Protein AF-A0A958Y464-F1 (afdb_monomer)

Sequence (89 aa):
MKFIYYNLIFLLVTLTSCSNASQPNDPVPEHETFKIQSKQVGEERIINVWTPSSYKSSSDSLPVMYMADGGIKEDFPHIANTLAKLIKE

Radius of gyration: 22.74 Å; Cα contacts (8 Å, |Δi|>4): 61; chains: 1; bounding box: 39×27×75 Å

Mean predicted aligned error: 8.8 Å

Nearest PDB structures (foldseek):
  7o9m-assembly1_a  TM=3.364E-01  e=5.309E+00  Homo sapiens
  6i9r-assembly1_a  TM=3.258E-01  e=4.974E+00  Homo sapiens
  8esw-assembly1_S3  TM=2.494E-01  e=4.974E+00  Drosophila melanogas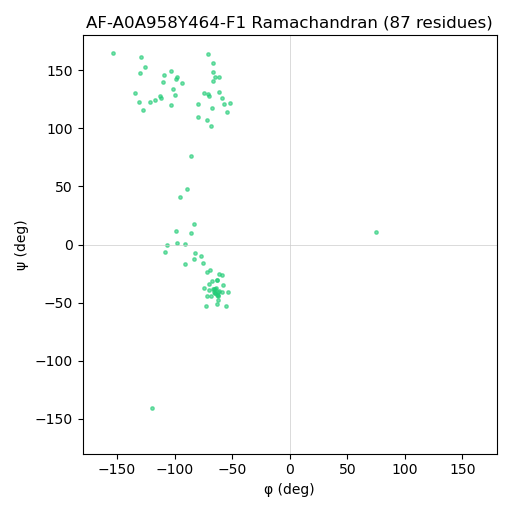ter

Secondary structure (DSSP, 8-state):
-HHHHHHHHHHHHHTT---------PPPPS-EEEEEE-TTTSSEEEEEE---TTGGG--PPPP----S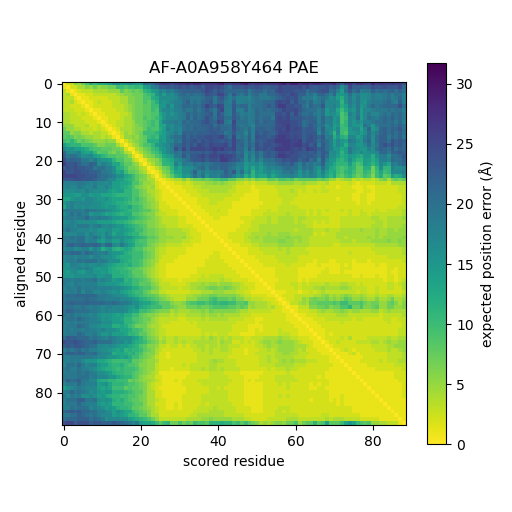S--TTTTHHHHHHHHHHHTT-

pLDDT: mean 88.87, std 10.98, range [59.78, 98.19]

Foldseek 3Di:
DVVVVVVVVVVVVVVPPPDPDDQPPQDADDWDWDWDQDPVVRHIDIDTGDDAPCPVVDPDDDDDDDDPQCDSSGCVSVVNVVVNVVVVD

Structure (mmCIF, N/CA/C/O backbone):
data_AF-A0A958Y464-F1
#
_entry.id   AF-A0A958Y464-F1
#
loop_
_atom_site.group_PDB
_atom_site.id
_atom_site.type_symbol
_atom_site.label_atom_id
_atom_site.label_alt_id
_atom_site.label_comp_id
_atom_site.label_asym_id
_atom_site.label_entity_id
_atom_site.label_seq_id
_atom_site.pdbx_PDB_ins_code
_atom_site.Cartn_x
_atom_site.Cartn_y
_atom_site.Cartn_z
_atom_site.occupancy
_atom_site.B_iso_or_equiv
_atom_site.auth_seq_id
_atom_site.auth_comp_id
_atom_site.auth_asym_id
_atom_site.auth_atom_id
_atom_site.pdbx_PDB_model_num
ATOM 1 N N . MET A 1 1 ? 15.619 15.867 55.359 1.00 59.78 1 MET A N 1
ATOM 2 C CA . MET A 1 1 ? 16.618 16.094 54.288 1.00 59.78 1 MET A CA 1
ATOM 3 C C . MET A 1 1 ? 16.886 14.843 53.443 1.00 59.78 1 MET A C 1
ATOM 5 O O . MET A 1 1 ? 16.553 14.880 52.272 1.00 59.78 1 MET A O 1
ATOM 9 N N . LYS A 1 2 ? 17.382 13.714 53.989 1.00 62.44 2 LYS A N 1
ATOM 10 C CA . LYS A 1 2 ? 17.652 12.469 53.214 1.00 62.44 2 LYS A CA 1
ATOM 11 C C . LYS A 1 2 ? 16.461 11.930 52.399 1.00 62.44 2 LYS A C 1
ATOM 13 O O . LYS A 1 2 ? 16.639 11.563 51.247 1.00 62.44 2 LYS A O 1
ATOM 18 N N . PHE A 1 3 ? 15.250 11.955 52.960 1.00 68.75 3 PHE A N 1
ATOM 19 C CA . PHE A 1 3 ? 14.029 11.516 52.264 1.00 68.75 3 PHE A CA 1
ATOM 20 C C . PHE A 1 3 ? 13.677 12.359 51.029 1.00 68.75 3 PHE A C 1
ATOM 22 O O . PHE A 1 3 ? 13.132 11.825 50.070 1.00 68.75 3 PHE A O 1
ATOM 29 N N . ILE A 1 4 ? 14.013 13.653 51.015 1.00 78.69 4 ILE A N 1
ATOM 30 C CA . ILE A 1 4 ? 13.738 14.536 49.870 1.00 78.69 4 ILE A CA 1
ATOM 31 C C . ILE A 1 4 ? 14.645 14.163 48.692 1.00 78.69 4 ILE A C 1
ATOM 33 O O . ILE A 1 4 ? 14.170 14.093 47.565 1.00 78.69 4 ILE A O 1
ATOM 37 N N . TYR A 1 5 ? 15.912 13.824 48.954 1.00 79.06 5 TYR A N 1
ATOM 38 C CA . TYR A 1 5 ? 16.839 13.363 47.916 1.00 79.06 5 TYR A CA 1
ATOM 39 C C . TYR A 1 5 ? 16.408 12.028 47.295 1.00 79.06 5 TYR A C 1
ATOM 41 O O . TYR A 1 5 ? 16.491 11.879 46.082 1.00 79.06 5 TYR A O 1
ATOM 49 N N . TYR A 1 6 ? 15.876 11.090 48.089 1.00 82.19 6 TYR A N 1
ATOM 50 C CA . TYR A 1 6 ? 15.331 9.836 47.552 1.00 82.19 6 TYR A CA 1
ATOM 51 C C . TYR A 1 6 ? 14.095 10.060 46.674 1.00 82.19 6 TYR A C 1
ATOM 53 O O . TYR A 1 6 ? 13.996 9.456 45.610 1.00 82.19 6 TYR A O 1
ATOM 61 N N . ASN A 1 7 ? 13.192 10.962 47.071 1.00 80.88 7 ASN A N 1
ATOM 62 C CA . ASN A 1 7 ? 12.029 11.316 46.252 1.00 80.88 7 ASN A CA 1
ATOM 63 C C . ASN A 1 7 ? 12.433 12.047 44.958 1.00 80.88 7 ASN A C 1
ATOM 65 O O . ASN A 1 7 ? 11.869 11.762 43.905 1.00 80.88 7 ASN A O 1
ATOM 69 N N . LEU A 1 8 ? 13.440 12.930 45.002 1.00 82.12 8 LEU A N 1
ATOM 70 C CA . LEU A 1 8 ? 13.972 13.582 43.799 1.00 82.12 8 LEU A CA 1
ATOM 71 C C . LEU A 1 8 ? 14.630 12.583 42.838 1.00 82.12 8 LEU A C 1
ATOM 73 O O . LEU A 1 8 ? 14.418 12.673 41.633 1.00 82.12 8 LEU A O 1
ATOM 77 N N . ILE A 1 9 ? 15.404 11.628 43.361 1.00 82.12 9 ILE A N 1
ATOM 78 C CA . ILE A 1 9 ? 16.035 10.576 42.551 1.00 82.12 9 ILE A CA 1
ATOM 79 C C . ILE A 1 9 ? 14.969 9.681 41.915 1.00 82.12 9 ILE A C 1
ATOM 81 O O . ILE A 1 9 ? 15.065 9.372 40.732 1.00 82.12 9 ILE A O 1
ATOM 85 N N . PHE A 1 10 ? 13.926 9.316 42.663 1.00 80.50 10 PHE A N 1
ATOM 86 C CA . PHE A 1 10 ? 12.821 8.516 42.138 1.00 80.50 10 PHE A CA 1
ATOM 87 C C . PHE A 1 10 ? 12.076 9.243 41.007 1.00 80.50 10 PHE A C 1
ATOM 89 O O . PHE A 1 10 ? 11.848 8.661 39.949 1.00 80.50 10 PHE A O 1
ATOM 96 N N . LEU A 1 11 ? 11.789 10.539 41.177 1.00 82.69 11 LEU A N 1
ATOM 97 C CA . LEU A 1 11 ? 11.156 11.360 40.142 1.00 82.69 11 LEU A CA 1
ATOM 98 C C . LEU A 1 11 ? 12.032 11.474 38.881 1.00 82.69 11 LEU A C 1
ATOM 100 O O . LEU A 1 11 ? 11.527 11.352 37.766 1.00 82.69 11 LEU A O 1
ATOM 104 N N . LEU A 1 12 ? 13.348 11.636 39.046 1.00 79.25 12 LEU A N 1
ATOM 105 C CA . LEU A 1 12 ? 14.291 11.730 37.928 1.00 79.25 12 LEU A CA 1
ATOM 106 C C . LEU A 1 12 ? 14.353 10.430 37.106 1.00 79.25 12 LEU A C 1
ATOM 108 O O . LEU A 1 12 ? 14.428 10.490 35.882 1.00 79.25 12 LEU A O 1
ATOM 112 N N . VAL A 1 13 ? 14.262 9.265 37.758 1.00 79.38 13 VAL A N 1
ATOM 113 C CA . VAL A 1 13 ? 14.241 7.951 37.085 1.00 79.38 13 VAL A CA 1
ATOM 114 C C . VAL A 1 13 ? 12.936 7.727 36.312 1.00 79.38 13 VAL A C 1
ATOM 116 O O . VAL A 1 13 ? 12.952 7.124 35.243 1.00 79.38 13 VAL A O 1
ATOM 119 N N . THR A 1 14 ? 11.801 8.242 36.794 1.00 76.94 14 THR A N 1
ATOM 120 C CA . THR A 1 14 ? 10.516 8.079 36.085 1.00 76.94 14 THR A CA 1
ATOM 121 C C . THR A 1 14 ? 10.403 8.912 34.804 1.00 76.94 14 THR A C 1
ATOM 123 O O . THR A 1 14 ? 9.668 8.536 33.894 1.00 76.94 14 THR A O 1
ATOM 126 N N . LEU A 1 15 ? 11.157 10.011 34.685 1.00 73.38 15 LEU A N 1
ATOM 127 C CA . LEU A 1 15 ? 11.091 10.916 33.530 1.00 73.38 15 LEU A CA 1
ATOM 128 C C . LEU A 1 15 ? 11.942 10.457 32.330 1.00 73.38 15 LEU A C 1
ATOM 130 O O . LEU A 1 15 ? 11.767 10.978 31.231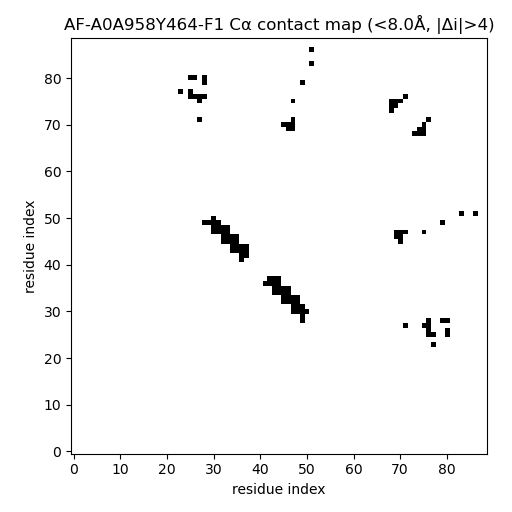 1.00 73.38 15 LEU A O 1
ATOM 134 N N . THR A 1 16 ? 12.834 9.475 32.494 1.00 68.31 16 THR A N 1
ATOM 135 C CA . THR A 1 16 ? 13.726 8.999 31.418 1.00 68.31 16 THR A CA 1
ATOM 136 C C . THR A 1 16 ? 13.160 7.838 30.592 1.00 68.31 16 THR A C 1
ATOM 138 O O . THR A 1 16 ? 13.806 7.401 29.644 1.00 68.31 16 THR A O 1
ATOM 141 N N . SER A 1 17 ? 11.945 7.353 30.886 1.00 66.00 17 SER A N 1
ATOM 142 C CA . SER A 1 17 ? 11.339 6.198 30.191 1.00 66.00 17 SER A CA 1
ATOM 143 C C . SER A 1 17 ? 10.583 6.534 28.892 1.00 66.00 17 SER A C 1
ATOM 145 O O . SER A 1 17 ? 9.924 5.669 28.323 1.00 66.00 17 SER A O 1
ATOM 147 N N . CYS A 1 18 ? 10.684 7.762 28.374 1.00 68.00 18 CYS A N 1
ATOM 148 C CA . CYS A 1 18 ? 10.145 8.103 27.053 1.00 68.00 18 CYS A CA 1
ATOM 149 C C . CYS A 1 18 ? 11.161 7.771 25.949 1.00 68.00 18 CYS A C 1
ATOM 151 O O . CYS A 1 18 ? 11.813 8.660 25.404 1.00 68.00 18 CYS A O 1
ATOM 153 N N . SER A 1 19 ? 11.308 6.491 25.602 1.00 69.62 19 SER A N 1
ATOM 154 C CA . SER A 1 19 ? 11.986 6.114 24.360 1.00 69.62 19 SER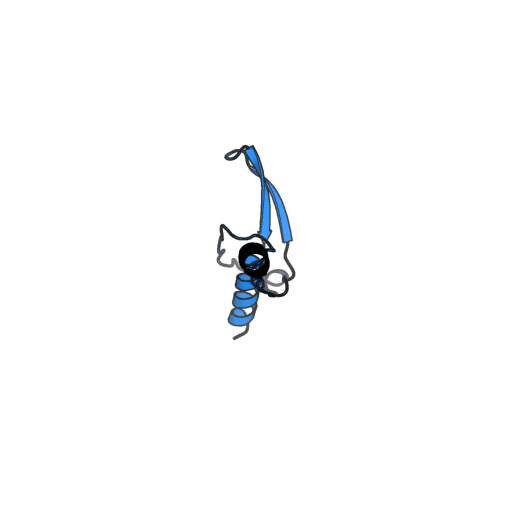 A CA 1
ATOM 155 C C . SER A 1 19 ? 11.010 6.271 23.193 1.00 69.62 19 SER A C 1
ATOM 157 O O . SER A 1 19 ? 10.065 5.492 23.067 1.00 69.62 19 SER A O 1
ATOM 159 N N . ASN A 1 20 ? 11.233 7.258 22.324 1.00 66.06 20 ASN A N 1
ATOM 160 C CA . ASN A 1 20 ? 10.586 7.278 21.013 1.00 66.06 20 ASN A CA 1
ATOM 161 C C . ASN A 1 20 ? 11.173 6.122 20.200 1.00 66.06 20 ASN A C 1
ATOM 163 O O . ASN A 1 20 ? 12.309 6.210 19.733 1.00 66.06 20 ASN A O 1
ATOM 167 N N . ALA A 1 21 ? 10.432 5.020 20.078 1.00 67.31 21 ALA A N 1
ATOM 168 C CA . ALA A 1 21 ? 10.803 3.953 19.163 1.00 67.31 21 ALA A CA 1
ATOM 169 C C . ALA A 1 21 ? 10.903 4.556 17.756 1.00 67.31 21 ALA A C 1
ATOM 171 O O . ALA A 1 21 ? 9.939 5.156 17.270 1.00 67.31 21 ALA A O 1
ATOM 172 N N . SER A 1 22 ? 12.084 4.448 17.139 1.00 64.44 22 SER A N 1
ATOM 173 C CA . SER A 1 22 ? 12.308 4.910 15.770 1.00 64.44 22 SER A CA 1
ATOM 174 C C . SER A 1 22 ? 11.276 4.243 14.873 1.00 64.44 22 SER A C 1
ATOM 176 O O . SER A 1 22 ? 11.284 3.022 14.731 1.00 64.44 22 SER A O 1
ATOM 178 N N . GLN A 1 23 ? 10.377 5.035 14.296 1.00 64.88 23 GLN A N 1
ATOM 179 C CA . GLN A 1 23 ? 9.470 4.524 13.279 1.00 64.88 23 GLN A CA 1
ATOM 180 C C . GLN A 1 23 ? 10.300 4.110 12.055 1.00 64.88 23 GLN A C 1
ATOM 182 O O . GLN A 1 23 ? 11.310 4.771 11.770 1.00 64.88 23 GLN A O 1
ATOM 187 N N . PRO A 1 24 ? 9.924 3.031 11.349 1.00 63.00 24 PRO A N 1
ATOM 188 C CA . PRO A 1 24 ? 10.534 2.689 10.072 1.00 63.00 24 PRO A CA 1
ATOM 189 C C . PRO A 1 24 ? 10.493 3.911 9.148 1.00 63.00 24 PRO A C 1
ATOM 191 O O . PRO A 1 24 ? 9.430 4.475 8.899 1.00 63.00 24 PRO A O 1
ATOM 194 N N . ASN A 1 25 ? 11.660 4.361 8.686 1.00 73.31 25 ASN A N 1
ATOM 195 C CA . ASN A 1 25 ? 11.798 5.544 7.831 1.00 73.31 25 ASN A CA 1
ATOM 196 C C . ASN A 1 25 ? 11.835 5.143 6.351 1.00 73.31 25 ASN A C 1
ATOM 198 O O . ASN A 1 25 ? 12.663 5.640 5.584 1.00 73.31 25 ASN A O 1
ATOM 202 N N . ASP A 1 26 ? 10.994 4.182 5.969 1.00 85.81 26 ASP A N 1
ATOM 203 C CA . ASP A 1 26 ? 10.906 3.783 4.574 1.00 85.81 26 ASP A CA 1
ATOM 204 C C . ASP A 1 26 ? 10.227 4.903 3.780 1.00 85.81 26 ASP A C 1
ATOM 206 O O . ASP A 1 26 ? 9.164 5.394 4.181 1.00 85.81 26 ASP A O 1
ATOM 210 N N . PRO A 1 27 ? 10.827 5.347 2.660 1.00 92.62 27 PRO A N 1
ATOM 211 C CA . PRO A 1 27 ? 10.229 6.385 1.844 1.00 92.62 27 PRO A CA 1
ATOM 212 C C . PRO A 1 27 ? 8.888 5.886 1.320 1.00 92.62 27 PRO A C 1
ATOM 214 O O . PRO A 1 27 ? 8.787 4.783 0.787 1.00 92.62 27 PRO A O 1
ATOM 217 N N . VAL A 1 28 ? 7.850 6.703 1.453 1.00 95.00 28 VAL A N 1
ATOM 218 C CA . VAL A 1 28 ? 6.533 6.365 0.916 1.00 95.00 28 VAL A CA 1
ATOM 219 C C . VAL A 1 28 ? 6.628 6.381 -0.616 1.00 95.00 28 VAL A C 1
ATOM 221 O O . VAL A 1 28 ? 6.930 7.440 -1.174 1.00 95.00 28 VAL A O 1
ATOM 224 N N . PRO A 1 29 ? 6.412 5.250 -1.313 1.00 95.12 29 PRO A N 1
ATOM 225 C CA . PRO A 1 29 ? 6.509 5.218 -2.769 1.00 95.12 29 PRO A CA 1
ATOM 226 C C . PRO A 1 29 ? 5.339 5.970 -3.411 1.00 95.12 29 PRO A C 1
ATOM 228 O O . PRO A 1 29 ? 4.320 6.223 -2.766 1.00 95.12 29 PRO A O 1
ATOM 231 N N . GLU A 1 30 ? 5.453 6.303 -4.698 1.00 95.94 30 GLU A N 1
ATOM 232 C CA . GLU A 1 30 ? 4.306 6.789 -5.474 1.00 95.94 30 GLU A CA 1
ATOM 233 C C . GLU A 1 30 ? 3.194 5.730 -5.455 1.00 95.94 30 GLU A C 1
ATOM 235 O O . GLU A 1 30 ? 3.430 4.558 -5.754 1.00 95.94 30 GLU A O 1
ATOM 240 N N . HIS A 1 31 ? 1.992 6.133 -5.054 1.00 96.75 31 HIS A N 1
ATOM 241 C CA . HIS A 1 31 ? 0.843 5.252 -4.893 1.00 96.75 31 HIS A CA 1
ATOM 242 C C . HIS A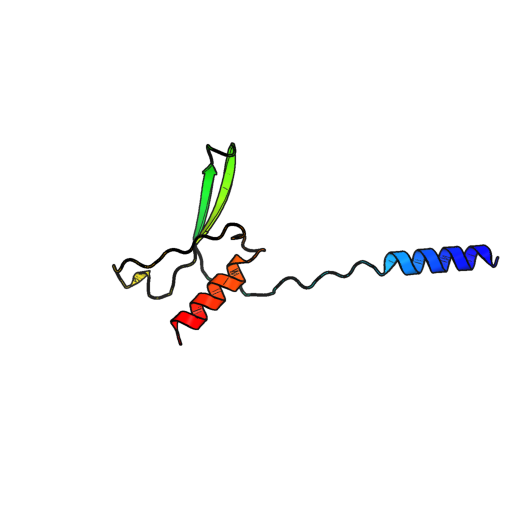 1 31 ? -0.455 6.038 -5.069 1.00 96.75 31 HIS A C 1
ATOM 244 O O . HIS A 1 31 ? -0.469 7.269 -5.017 1.00 96.75 31 HIS A O 1
ATOM 250 N N . GLU A 1 32 ? -1.552 5.314 -5.251 1.00 97.44 32 GLU A N 1
ATOM 251 C CA . GLU A 1 32 ? -2.894 5.881 -5.246 1.00 97.44 32 GLU A CA 1
ATOM 252 C C . GLU A 1 32 ? -3.549 5.666 -3.881 1.00 97.44 32 GLU A C 1
ATOM 254 O O . GLU A 1 32 ? -3.396 4.613 -3.257 1.00 97.44 32 GLU A O 1
ATOM 259 N N . THR A 1 33 ? -4.309 6.660 -3.425 1.00 97.31 33 THR A N 1
ATOM 260 C CA . THR A 1 33 ? -5.108 6.570 -2.202 1.00 97.31 33 THR A CA 1
ATOM 261 C C . THR A 1 33 ? -6.580 6.697 -2.553 1.00 97.31 33 THR A C 1
ATOM 263 O O . THR A 1 33 ? -7.019 7.700 -3.117 1.00 97.31 33 THR A O 1
ATOM 266 N N . PHE A 1 34 ? -7.360 5.700 -2.152 1.00 97.00 34 PHE A N 1
ATOM 267 C CA . PHE A 1 34 ? -8.805 5.671 -2.311 1.00 97.00 34 PHE A CA 1
ATOM 268 C C . PHE A 1 34 ? -9.488 5.831 -0.958 1.00 97.00 34 PHE A C 1
ATOM 270 O O . PHE A 1 34 ? -9.019 5.326 0.064 1.00 97.00 34 PHE A O 1
ATOM 277 N N . LYS A 1 35 ? -10.638 6.502 -0.967 1.00 96.88 35 LYS A N 1
ATOM 278 C CA . LYS A 1 35 ? -11.545 6.598 0.177 1.00 96.88 35 LYS A CA 1
ATOM 279 C C . LYS A 1 35 ? -12.830 5.863 -0.148 1.00 96.88 35 LYS A C 1
ATOM 281 O O . LYS A 1 35 ? -13.431 6.102 -1.193 1.00 96.88 35 LYS A O 1
ATOM 286 N N . ILE A 1 36 ? -13.243 4.962 0.735 1.00 96.56 36 ILE A N 1
ATOM 287 C CA . ILE A 1 36 ? -14.439 4.143 0.549 1.00 96.56 36 ILE A CA 1
ATOM 288 C C . ILE A 1 36 ? -15.276 4.205 1.820 1.00 96.56 36 ILE A C 1
ATOM 290 O O . ILE A 1 36 ? -14.812 3.809 2.885 1.00 96.56 36 ILE A O 1
ATOM 294 N N . GLN A 1 37 ? -16.535 4.631 1.712 1.00 98.06 37 GLN A N 1
ATOM 295 C CA . GLN A 1 37 ? -17.491 4.472 2.805 1.00 98.06 37 GLN A CA 1
ATOM 296 C C . GLN A 1 37 ? -17.876 2.991 2.924 1.00 98.06 37 GLN A C 1
ATOM 298 O O . GLN A 1 37 ? -18.601 2.454 2.082 1.00 98.06 37 GLN A O 1
ATOM 303 N N . SER A 1 38 ? -17.394 2.311 3.963 1.00 97.38 38 SER A N 1
ATOM 304 C CA . SER A 1 38 ? -17.688 0.896 4.169 1.00 97.38 38 SER A CA 1
ATOM 305 C C . SER A 1 38 ? -19.065 0.714 4.792 1.00 97.38 38 SER A C 1
ATOM 307 O O . SER A 1 38 ? -19.332 1.170 5.902 1.00 97.38 38 SER A O 1
ATOM 309 N N . LYS A 1 39 ? -19.940 -0.022 4.102 1.00 98.00 39 LYS A N 1
ATOM 310 C CA . LYS A 1 39 ? -21.258 -0.396 4.638 1.00 98.00 39 LYS A CA 1
ATOM 311 C C . LYS A 1 39 ? -21.156 -1.366 5.815 1.00 98.00 39 LYS A C 1
ATOM 313 O O . LYS A 1 39 ? -22.007 -1.330 6.692 1.00 98.00 39 LYS A O 1
ATOM 318 N N . GLN A 1 40 ? -20.130 -2.220 5.824 1.00 97.75 40 GLN A N 1
ATOM 319 C CA . GLN A 1 40 ? -19.992 -3.287 6.817 1.00 97.75 40 GLN A CA 1
ATOM 320 C C . GLN A 1 40 ? -19.560 -2.754 8.185 1.00 97.75 40 GLN A C 1
ATOM 322 O O . GLN A 1 40 ? -20.020 -3.256 9.204 1.00 97.75 40 GLN A O 1
ATOM 327 N N . VAL A 1 41 ? -18.680 -1.746 8.203 1.00 96.44 41 VAL A N 1
ATOM 328 C CA . VAL A 1 41 ? -18.175 -1.136 9.449 1.00 96.44 41 VAL A CA 1
ATOM 329 C C . VAL A 1 41 ? -18.723 0.270 9.706 1.00 96.44 41 VAL A C 1
ATOM 331 O O . VAL A 1 41 ? -18.500 0.823 10.773 1.00 96.44 41 VAL A O 1
ATOM 334 N N . GLY A 1 42 ? -19.473 0.848 8.764 1.00 98.19 42 GLY A N 1
ATOM 335 C CA . GLY A 1 42 ? -20.156 2.132 8.946 1.00 98.19 42 GLY A CA 1
ATOM 336 C C . GLY A 1 42 ? -19.256 3.372 8.891 1.00 98.19 42 GLY A C 1
ATOM 337 O O . GLY A 1 42 ? -19.730 4.462 9.192 1.00 98.19 42 GLY A O 1
ATOM 338 N N . GLU A 1 43 ? -17.996 3.245 8.474 1.00 97.94 43 GLU A N 1
ATOM 339 C CA . GLU A 1 43 ? -17.003 4.333 8.460 1.00 97.94 43 GLU A CA 1
ATOM 340 C C . GLU A 1 43 ? -16.284 4.486 7.106 1.00 97.94 43 GLU A C 1
ATOM 342 O O . GLU A 1 43 ? -16.278 3.569 6.275 1.00 97.94 43 GLU A O 1
ATOM 347 N N . GLU A 1 44 ? -15.674 5.657 6.882 1.00 97.75 44 GLU A N 1
ATOM 348 C CA . GLU A 1 44 ? -14.765 5.889 5.753 1.00 97.75 44 GLU A CA 1
ATOM 349 C C . GLU A 1 44 ? -13.463 5.111 5.979 1.00 97.75 44 GLU A C 1
ATOM 351 O O . GLU A 1 44 ? -12.816 5.224 7.017 1.00 97.75 44 GLU A O 1
ATOM 356 N N . ARG A 1 45 ? -13.068 4.324 4.982 1.00 96.06 45 ARG A N 1
ATOM 357 C CA . ARG A 1 45 ? -11.826 3.557 4.955 1.00 96.06 45 ARG A CA 1
ATOM 358 C C . ARG A 1 45 ? -10.882 4.159 3.930 1.00 96.06 45 ARG A C 1
ATOM 360 O O . ARG A 1 45 ? -11.305 4.527 2.834 1.00 96.06 45 ARG A O 1
ATOM 367 N N . ILE A 1 46 ? -9.605 4.213 4.286 1.00 96.00 46 ILE A N 1
ATOM 368 C CA . ILE A 1 46 ? -8.521 4.624 3.395 1.00 96.00 46 ILE A CA 1
ATOM 369 C C . ILE A 1 46 ? -7.843 3.361 2.872 1.00 96.00 46 ILE A C 1
ATOM 371 O O . ILE A 1 46 ? -7.465 2.499 3.661 1.00 96.00 46 ILE A O 1
ATOM 375 N N . ILE A 1 47 ? -7.697 3.262 1.553 1.00 96.62 47 ILE A N 1
ATOM 376 C CA . ILE A 1 47 ? -7.022 2.154 0.875 1.00 96.62 47 ILE A CA 1
ATOM 377 C C . ILE A 1 47 ? -5.866 2.729 0.061 1.00 96.62 47 ILE A C 1
ATOM 379 O O . ILE A 1 47 ? -6.090 3.575 -0.802 1.00 96.62 47 ILE A O 1
ATOM 383 N N . ASN A 1 48 ? -4.647 2.261 0.321 1.00 97.56 48 ASN A N 1
ATOM 384 C CA . ASN A 1 48 ? -3.462 2.638 -0.445 1.00 97.56 48 ASN A CA 1
ATOM 385 C C . ASN A 1 48 ? -3.121 1.525 -1.436 1.00 97.56 48 ASN A C 1
ATOM 387 O O . ASN A 1 48 ? -3.106 0.349 -1.072 1.00 97.56 48 ASN A O 1
ATOM 391 N N . VAL A 1 49 ? -2.849 1.896 -2.684 1.00 97.69 49 VAL A N 1
ATOM 392 C CA . VAL A 1 49 ? -2.543 0.961 -3.768 1.00 97.69 49 VAL A CA 1
ATOM 393 C C . VAL A 1 49 ? -1.242 1.381 -4.430 1.00 97.69 49 VAL A C 1
ATOM 395 O O . VAL A 1 49 ? -1.151 2.441 -5.046 1.00 97.69 49 VAL A O 1
ATOM 398 N N . TRP A 1 50 ? -0.231 0.526 -4.315 1.00 97.62 50 TRP A N 1
ATOM 399 C CA . TRP A 1 50 ? 1.012 0.643 -5.066 1.00 97.62 50 TRP A CA 1
ATOM 400 C C . TRP A 1 50 ? 0.971 -0.281 -6.287 1.00 97.62 50 TRP A C 1
ATOM 402 O O . TRP A 1 50 ? 0.438 -1.389 -6.212 1.00 97.62 50 TRP A O 1
ATOM 412 N N . THR A 1 51 ? 1.552 0.161 -7.403 1.00 97.19 51 THR A N 1
ATOM 413 C CA . THR A 1 51 ? 1.693 -0.644 -8.624 1.00 97.19 51 THR A CA 1
ATOM 414 C C . THR A 1 51 ? 3.139 -0.605 -9.127 1.00 97.19 51 THR A C 1
ATOM 416 O O . THR A 1 51 ? 3.821 0.409 -8.953 1.00 97.19 51 THR A O 1
ATOM 419 N N . PRO A 1 52 ? 3.645 -1.688 -9.749 1.00 95.75 52 PRO A N 1
ATOM 420 C CA . PRO A 1 52 ? 4.981 -1.681 -10.332 1.00 95.75 52 PRO A CA 1
ATOM 421 C C . PRO A 1 52 ? 5.049 -0.725 -11.529 1.00 95.75 52 PRO A C 1
ATOM 423 O O . PRO A 1 52 ? 4.054 -0.476 -12.206 1.00 95.75 52 PRO A O 1
ATOM 426 N N . SER A 1 53 ? 6.245 -0.230 -11.855 1.00 92.25 53 SER A N 1
ATOM 427 C CA . SER A 1 53 ? 6.440 0.764 -12.924 1.00 92.25 53 SER A CA 1
ATOM 428 C C . SER A 1 53 ? 5.960 0.307 -14.309 1.00 92.25 53 SER A C 1
ATOM 430 O O . SER A 1 53 ? 5.607 1.140 -15.139 1.00 92.25 53 SER A O 1
ATOM 432 N N . SER A 1 54 ? 5.929 -1.003 -14.564 1.00 91.81 54 SER A N 1
ATOM 433 C CA . SER A 1 54 ? 5.434 -1.598 -15.811 1.00 91.81 54 SER A CA 1
ATOM 434 C C . SER A 1 54 ? 3.906 -1.646 -15.917 1.00 91.81 54 SER A C 1
ATOM 436 O O . SER A 1 54 ? 3.389 -1.925 -16.997 1.00 91.81 54 SER A O 1
ATOM 438 N N . TYR A 1 55 ? 3.172 -1.357 -14.835 1.00 94.31 55 TYR A N 1
ATOM 439 C CA . TYR A 1 55 ? 1.715 -1.496 -14.785 1.00 94.31 55 TYR A CA 1
ATOM 440 C C . TYR A 1 55 ? 1.006 -0.647 -15.845 1.00 94.31 55 TYR A C 1
ATOM 442 O O . TYR A 1 55 ? 0.090 -1.116 -16.506 1.00 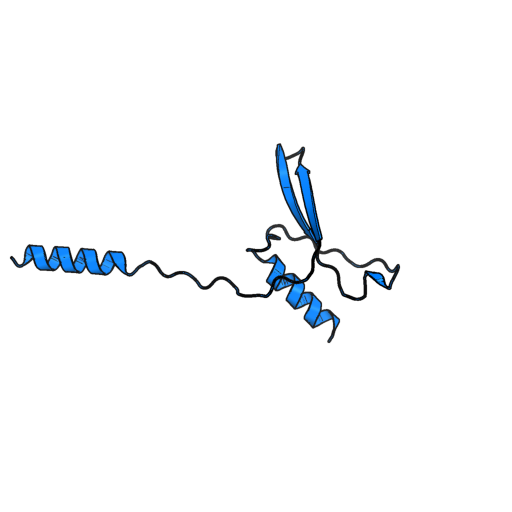94.31 55 TYR A O 1
ATOM 450 N N . LYS A 1 56 ? 1.466 0.590 -16.072 1.00 90.38 56 LYS A N 1
ATOM 451 C CA . LYS A 1 56 ? 0.855 1.499 -17.058 1.00 90.38 56 LYS A CA 1
ATOM 452 C C . LYS A 1 56 ? 1.184 1.139 -18.512 1.00 90.38 56 LYS A C 1
ATOM 454 O O . LYS A 1 56 ? 0.536 1.657 -19.416 1.00 90.38 56 LYS A O 1
ATOM 459 N N . SER A 1 57 ? 2.200 0.309 -18.752 1.00 93.19 57 SER A N 1
ATOM 460 C CA . SER A 1 57 ? 2.674 -0.033 -20.099 1.00 93.19 57 SER A CA 1
ATOM 461 C C . SER A 1 57 ? 2.294 -1.444 -20.550 1.00 93.19 57 SER A C 1
ATOM 463 O O . SER A 1 57 ? 2.646 -1.823 -21.663 1.00 93.19 57 SER A O 1
ATOM 465 N N . SER A 1 58 ? 1.605 -2.222 -19.712 1.00 93.12 58 SER A N 1
ATOM 466 C CA . SER A 1 58 ? 1.113 -3.561 -20.048 1.00 93.12 58 SER A CA 1
ATOM 467 C C . SER A 1 58 ? -0.393 -3.669 -19.799 1.00 93.12 58 SER A C 1
ATOM 469 O O . SER A 1 58 ? -0.948 -2.971 -18.955 1.00 93.12 58 SER A O 1
ATOM 471 N N . SER A 1 59 ? -1.055 -4.553 -20.544 1.00 93.12 59 SER A N 1
ATOM 472 C CA . SER A 1 59 ? -2.436 -4.986 -20.295 1.00 93.12 59 SER A CA 1
ATOM 473 C C . SER A 1 59 ? -2.515 -6.315 -19.539 1.00 93.12 59 SER A C 1
ATOM 475 O O . SER A 1 59 ? -3.609 -6.844 -19.338 1.00 93.12 59 SER A O 1
ATOM 477 N N . ASP A 1 60 ? -1.369 -6.891 -19.173 1.00 94.81 60 ASP A N 1
ATOM 478 C CA . ASP A 1 60 ? -1.313 -8.166 -18.471 1.00 94.81 60 ASP A CA 1
ATOM 479 C C . ASP A 1 60 ? -1.911 -8.037 -17.071 1.00 94.81 60 ASP A C 1
ATOM 481 O O . ASP A 1 60 ? -1.708 -7.056 -16.354 1.00 94.81 60 ASP A O 1
ATOM 485 N N . SER A 1 61 ? -2.643 -9.069 -16.659 1.00 94.94 61 SER A N 1
ATOM 486 C CA . SER A 1 61 ? -3.146 -9.152 -15.291 1.00 94.94 61 SER A CA 1
ATOM 487 C C . SER A 1 61 ? -2.007 -9.499 -14.337 1.00 94.94 61 SER A C 1
ATOM 489 O O . SER A 1 61 ? -1.274 -10.461 -14.561 1.00 94.94 61 SER A O 1
ATOM 491 N N . LEU A 1 62 ? -1.885 -8.738 -13.250 1.00 95.56 62 LEU A N 1
ATOM 492 C CA . LEU A 1 62 ? -0.913 -8.989 -12.188 1.00 95.56 62 LEU A CA 1
ATOM 493 C C . LEU A 1 62 ? -1.595 -9.628 -10.970 1.00 95.56 62 LEU A C 1
ATOM 495 O O . LEU A 1 62 ? -2.766 -9.338 -10.703 1.00 95.56 62 LEU A O 1
ATOM 499 N N . PRO A 1 63 ? -0.886 -10.475 -10.201 1.00 95.88 63 PRO A N 1
ATOM 500 C CA . PRO A 1 63 ? -1.385 -10.926 -8.910 1.00 95.88 63 PRO A CA 1
ATOM 501 C C . PRO A 1 63 ? -1.566 -9.734 -7.962 1.00 95.88 63 PRO A C 1
ATOM 503 O O . PRO A 1 63 ? -0.772 -8.793 -7.965 1.00 95.88 63 PRO A O 1
ATOM 506 N N . VAL A 1 64 ? -2.604 -9.797 -7.127 1.00 96.75 64 VAL A N 1
ATOM 507 C CA . VAL A 1 64 ? -2.919 -8.756 -6.142 1.00 96.75 64 VAL A CA 1
ATOM 508 C C . VAL A 1 64 ? -2.681 -9.302 -4.742 1.00 96.75 64 VAL A C 1
ATOM 510 O O . VAL A 1 64 ? -3.241 -10.331 -4.366 1.00 96.75 64 VAL A O 1
ATOM 513 N N . MET A 1 65 ? -1.870 -8.593 -3.960 1.00 95.56 65 MET A N 1
ATOM 514 C CA . MET A 1 65 ? -1.665 -8.872 -2.543 1.00 95.56 65 MET A CA 1
ATOM 515 C C . MET A 1 65 ? -2.445 -7.855 -1.710 1.00 95.56 65 MET A C 1
ATOM 517 O O . MET A 1 65 ? -2.199 -6.654 -1.802 1.00 95.56 65 MET A O 1
ATOM 521 N N . TYR A 1 66 ? -3.373 -8.340 -0.889 1.00 96.00 66 TYR A N 1
ATOM 522 C CA . TYR A 1 66 ? -4.093 -7.516 0.080 1.00 96.00 66 TYR A CA 1
ATOM 523 C C . TYR A 1 66 ? -3.393 -7.564 1.436 1.00 96.00 66 TYR A C 1
ATOM 525 O O . TYR A 1 66 ? -2.977 -8.630 1.886 1.00 96.00 66 TYR A O 1
ATOM 533 N N . MET A 1 67 ? -3.310 -6.414 2.099 1.00 92.69 67 MET A N 1
ATOM 534 C CA . MET A 1 67 ? -2.697 -6.259 3.416 1.00 92.69 67 MET A CA 1
ATOM 535 C C . MET A 1 67 ? -3.611 -5.418 4.306 1.00 92.69 67 MET A C 1
ATOM 537 O O . MET A 1 67 ? -4.079 -4.364 3.876 1.00 92.69 67 MET A O 1
ATOM 541 N N . ALA A 1 68 ? -3.889 -5.897 5.521 1.00 91.31 68 ALA A N 1
ATOM 542 C CA . ALA A 1 68 ? -4.784 -5.214 6.456 1.00 91.3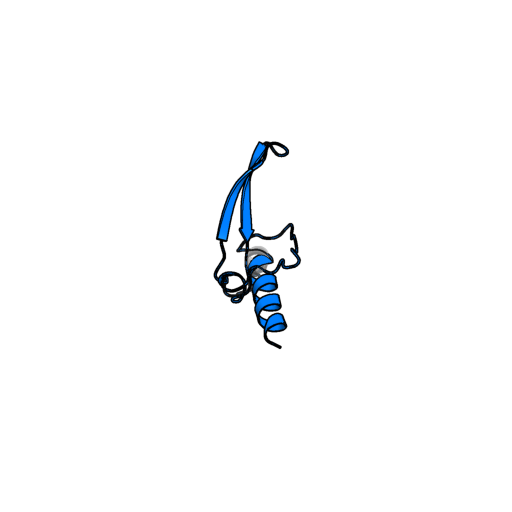1 68 ALA A CA 1
ATOM 543 C C . ALA A 1 68 ? -4.150 -3.938 7.042 1.00 91.31 68 ALA A C 1
ATOM 545 O O . ALA A 1 68 ? -4.795 -2.891 7.017 1.00 91.31 68 ALA A O 1
ATOM 546 N N . ASP A 1 69 ? -2.876 -4.004 7.446 1.00 92.69 69 ASP A N 1
ATOM 547 C CA . ASP A 1 69 ? -2.107 -2.893 8.043 1.00 92.69 69 ASP A CA 1
ATOM 548 C C . ASP A 1 69 ? -1.399 -2.062 6.955 1.00 92.69 69 ASP A C 1
ATOM 550 O O . ASP A 1 69 ? -0.195 -1.800 6.960 1.00 92.69 69 ASP A O 1
ATOM 554 N N . GLY A 1 70 ? -2.181 -1.718 5.927 1.00 93.19 70 GLY A N 1
ATOM 555 C CA . GLY A 1 70 ? -1.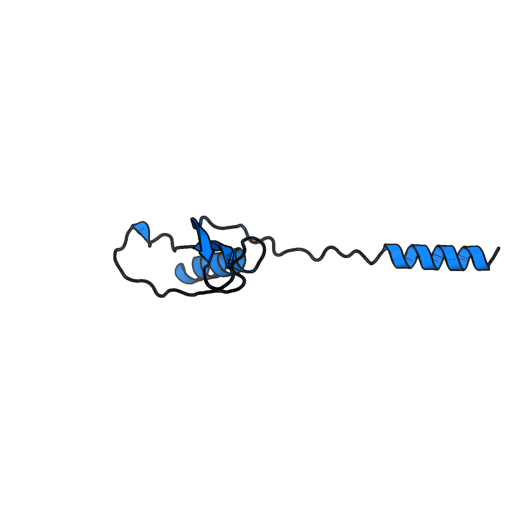762 -0.995 4.726 1.00 93.19 70 GLY A CA 1
ATOM 556 C C . GLY A 1 70 ? -1.718 0.527 4.876 1.00 93.19 70 GLY A C 1
ATOM 557 O O . GLY A 1 70 ? -1.754 1.241 3.868 1.00 93.19 70 GLY A O 1
ATOM 558 N N . GLY A 1 71 ? -1.697 1.059 6.098 1.00 93.94 71 GLY A N 1
ATOM 559 C CA . GLY A 1 71 ? -1.539 2.485 6.344 1.00 93.94 71 GLY A CA 1
ATOM 560 C C . GLY A 1 71 ? -0.159 3.005 5.925 1.00 93.94 71 GLY A C 1
ATOM 561 O O . GLY A 1 71 ? 0.852 2.323 6.046 1.00 93.94 71 GLY A O 1
ATOM 562 N N . ILE A 1 72 ? -0.085 4.267 5.482 1.00 93.69 72 ILE A N 1
ATOM 563 C CA . ILE A 1 72 ? 1.187 4.924 5.099 1.00 93.69 72 ILE A CA 1
ATOM 564 C C . ILE A 1 72 ? 2.168 5.014 6.284 1.00 93.69 72 ILE A C 1
ATOM 566 O O . ILE A 1 72 ? 3.374 5.095 6.086 1.00 93.69 72 ILE A O 1
ATOM 570 N N . LYS A 1 73 ? 1.650 5.016 7.518 1.00 91.31 73 LYS A N 1
ATOM 571 C CA . LYS A 1 73 ? 2.440 5.002 8.762 1.00 91.31 73 LYS A CA 1
ATOM 572 C C . LYS A 1 73 ? 2.567 3.599 9.375 1.00 91.31 73 LYS A C 1
ATOM 574 O O . LYS A 1 73 ? 2.949 3.483 10.532 1.00 91.31 73 LYS A O 1
ATOM 579 N N . GLU A 1 74 ? 2.179 2.577 8.623 1.00 92.38 74 GLU A N 1
ATOM 580 C CA . GLU A 1 74 ? 2.214 1.162 8.997 1.00 92.38 74 GLU A CA 1
ATOM 581 C C . GLU A 1 74 ? 3.126 0.431 7.992 1.00 92.38 74 GLU A C 1
ATOM 583 O O . GLU A 1 74 ? 4.139 0.991 7.566 1.00 92.38 74 GLU A O 1
ATOM 588 N N . ASP A 1 75 ? 2.778 -0.785 7.569 1.00 93.62 75 ASP A N 1
ATOM 589 C CA . ASP A 1 75 ? 3.668 -1.638 6.773 1.00 93.62 75 ASP A CA 1
ATOM 590 C C . ASP A 1 75 ? 3.669 -1.309 5.271 1.00 93.62 75 ASP A C 1
ATOM 592 O O . ASP A 1 75 ? 4.490 -1.835 4.512 1.00 93.62 75 ASP A O 1
ATOM 596 N N . PHE A 1 76 ? 2.785 -0.419 4.806 1.00 95.69 76 PHE A N 1
ATOM 597 C CA . PHE A 1 76 ? 2.650 -0.109 3.379 1.00 95.69 76 PHE A CA 1
ATOM 598 C C . PHE A 1 76 ? 3.960 0.334 2.706 1.00 95.69 76 PHE A C 1
ATOM 600 O O . PHE A 1 76 ? 4.321 -0.285 1.698 1.00 95.69 76 PHE A O 1
ATOM 607 N N . PRO A 1 77 ? 4.707 1.339 3.216 1.00 96.12 77 PRO A N 1
ATOM 608 C CA . PRO A 1 77 ? 5.948 1.763 2.571 1.00 96.12 77 PRO A CA 1
ATOM 609 C C . PRO A 1 77 ? 6.981 0.635 2.514 1.00 96.12 77 PRO A C 1
ATOM 611 O O . PRO A 1 77 ? 7.635 0.450 1.487 1.00 96.12 77 PRO A O 1
ATOM 614 N N . HIS A 1 78 ? 7.089 -0.153 3.584 1.00 95.12 78 HIS A N 1
ATOM 615 C CA . HIS A 1 78 ? 8.058 -1.240 3.686 1.00 95.12 78 HIS A CA 1
ATOM 616 C C . HIS A 1 78 ? 7.818 -2.323 2.632 1.00 95.12 78 HIS A C 1
ATOM 618 O O . HIS A 1 78 ? 8.713 -2.699 1.867 1.00 95.12 78 HIS A O 1
ATOM 624 N N . ILE A 1 79 ? 6.576 -2.792 2.547 1.00 95.62 79 ILE A N 1
ATOM 625 C CA . ILE A 1 79 ? 6.181 -3.865 1.641 1.00 95.62 79 ILE A CA 1
ATOM 626 C C . ILE A 1 79 ? 6.241 -3.417 0.179 1.00 95.62 79 ILE A C 1
ATOM 628 O O . ILE A 1 79 ? 6.794 -4.133 -0.659 1.00 95.62 79 ILE A O 1
ATOM 632 N N . ALA A 1 80 ? 5.737 -2.222 -0.137 1.00 96.62 80 ALA A N 1
ATOM 633 C CA . ALA A 1 80 ? 5.760 -1.703 -1.501 1.00 96.62 80 ALA A CA 1
ATOM 634 C C . ALA A 1 80 ? 7.197 -1.504 -2.014 1.00 96.62 80 ALA A C 1
ATOM 636 O O . ALA A 1 80 ? 7.515 -1.921 -3.129 1.00 96.62 80 ALA A O 1
ATOM 637 N N . ASN A 1 81 ? 8.099 -0.953 -1.193 1.00 96.19 81 ASN A N 1
ATOM 638 C CA . ASN A 1 81 ? 9.510 -0.812 -1.562 1.00 96.19 81 ASN A CA 1
ATOM 639 C C . ASN A 1 81 ? 10.216 -2.166 -1.708 1.00 9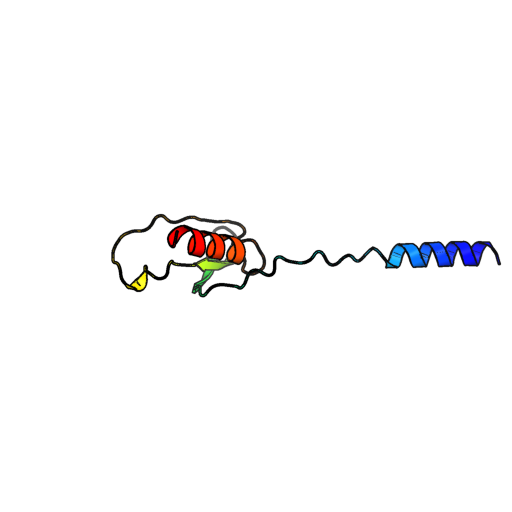6.19 81 ASN A C 1
ATOM 641 O O . ASN A 1 81 ? 11.024 -2.344 -2.623 1.00 96.19 81 ASN A O 1
ATOM 645 N N . THR A 1 82 ? 9.895 -3.134 -0.847 1.00 96.06 82 THR A N 1
ATOM 646 C CA . THR A 1 82 ? 10.445 -4.494 -0.934 1.00 96.06 82 THR A CA 1
ATOM 647 C C . THR A 1 82 ? 10.043 -5.163 -2.246 1.00 96.06 82 THR A C 1
ATOM 649 O O . THR A 1 82 ? 10.906 -5.660 -2.968 1.00 96.06 82 THR A O 1
ATOM 652 N N . LEU A 1 83 ? 8.761 -5.107 -2.617 1.00 96.50 83 LEU A N 1
ATOM 653 C CA . LEU A 1 83 ? 8.287 -5.627 -3.902 1.00 96.50 83 LEU A CA 1
ATOM 654 C C . LEU A 1 83 ? 8.916 -4.882 -5.084 1.00 96.50 83 LEU A C 1
ATOM 656 O O . LEU A 1 83 ? 9.375 -5.516 -6.031 1.00 96.50 83 LEU A O 1
ATOM 660 N N . ALA A 1 84 ? 9.003 -3.550 -5.018 1.00 96.19 84 ALA A N 1
ATOM 661 C CA . ALA A 1 84 ? 9.637 -2.742 -6.057 1.00 96.19 84 ALA A CA 1
ATOM 662 C C . ALA A 1 84 ? 11.104 -3.127 -6.298 1.00 96.19 84 ALA A C 1
ATOM 664 O O . ALA A 1 84 ? 11.581 -3.041 -7.431 1.00 96.19 84 ALA A O 1
ATOM 665 N N . LYS A 1 85 ? 11.822 -3.526 -5.241 1.00 96.12 85 LYS A N 1
ATOM 666 C CA . LYS A 1 85 ? 13.194 -4.024 -5.332 1.00 96.12 85 LYS A CA 1
ATOM 667 C C . LYS A 1 85 ? 13.235 -5.426 -5.938 1.00 96.12 85 LYS A C 1
ATOM 669 O O . LYS A 1 85 ? 13.928 -5.613 -6.928 1.00 96.12 85 LYS A O 1
ATOM 674 N N . LEU A 1 86 ? 12.462 -6.367 -5.394 1.00 96.81 86 LEU A N 1
ATOM 675 C CA . LEU A 1 86 ? 12.467 -7.771 -5.826 1.00 96.81 86 LEU A CA 1
ATOM 676 C C . LEU A 1 86 ? 12.009 -7.962 -7.277 1.00 96.81 86 LEU A C 1
ATOM 678 O O . LEU A 1 86 ? 12.476 -8.870 -7.944 1.00 96.81 86 LEU A O 1
ATOM 682 N N . ILE A 1 87 ? 11.124 -7.104 -7.790 1.00 94.62 87 ILE A N 1
ATOM 683 C CA . ILE A 1 87 ? 10.680 -7.152 -9.196 1.00 94.62 87 ILE A CA 1
ATOM 684 C C . ILE A 1 87 ? 11.797 -6.745 -10.176 1.00 94.62 87 ILE A C 1
ATOM 686 O O . ILE A 1 87 ? 11.717 -7.066 -11.360 1.00 94.62 87 ILE A O 1
ATOM 690 N N . LYS A 1 88 ? 12.812 -6.004 -9.715 1.00 92.38 88 LYS A N 1
ATOM 691 C CA . LYS A 1 88 ? 13.940 -5.555 -10.548 1.00 92.38 88 LYS A CA 1
ATOM 692 C C . LYS A 1 88 ? 15.128 -6.520 -10.544 1.00 92.38 88 LYS A C 1
ATOM 694 O O . LYS A 1 88 ? 16.016 -6.331 -11.375 1.00 92.38 88 LYS A O 1
ATOM 699 N N . GLU A 1 89 ? 15.183 -7.441 -9.584 1.00 91.06 89 GLU A N 1
ATOM 700 C CA . GLU A 1 89 ? 16.223 -8.478 -9.479 1.00 91.06 89 GLU A CA 1
ATOM 701 C C . GLU A 1 89 ? 15.967 -9.611 -10.482 1.00 91.06 89 GLU A C 1
ATOM 703 O O . GLU A 1 89 ? 16.965 -10.087 -11.068 1.00 91.06 89 GLU A O 1
#

Solvent-accessible surface area (backbone atoms only — not comparable to full-atom values): 5912 Å² total; per-residue (Å²): 112,74,69,56,55,54,53,51,52,53,54,57,61,66,69,69,72,77,73,79,75,82,69,86,83,55,69,75,66,85,60,50,78,46,79,42,78,37,82,90,79,73,42,78,42,80,47,66,48,72,71,63,90,60,55,88,80,50,88,72,88,72,91,83,86,86,65,90,63,36,44,82,91,52,50,32,21,54,52,52,51,50,50,61,50,63,75,72,108